Protein AF-A0A7R8YLX0-F1 (afdb_monomer)

Mean predicted aligned error: 11.4 Å

Organism: Hermetia illucens (NCBI:txid343691)

Nearest PDB structures (foldseek):
  4wpy-assembly1_A-2  TM=4.180E-01  e=1.281E+00  Mycobacterium tuberculosis H37Rv
  8apo-assembly1_Xc  TM=3.940E-01  e=1.455E+00  Polytomella magna
  3p0c-assembly3_A  TM=2.844E-01  e=7.229E-01  Homo sapiens
  6rd4-assembly1_7  TM=4.983E-01  e=4.021E+00  Polytomella sp. Pringsheim 198.80
  4pqp-assembly1_A  TM=4.003E-01  e=4.866E+00  Homo sapiens

pLDDT: mean 74.34, std 20.81, range [30.92, 92.69]

Secondary structure (DSSP, 8-state):
----S-----------TT---EEEEEEEETTEEEEEEEETTEEEEEESSHHHHHHHHHHHHHHS-------SEETTEE----------

Foldseek 3Di:
DDDDDDDDDDDCPDDDDDDFDWDWDWDADPNKIKIWIDTDLDIDIDIPDVVVVVVVVVVCVVVDVDDDDPPQDDPRDGDDDDPPPPDD

Sequence (88 aa):
MASLYENETWELTSLPKDRARWIHACTQRNGKKLILVLFADDGVVAATDYYELETFQKEMKSKFKVTSKEADYFLGLEIEQDTEHKTN

Structure (mmCIF, N/CA/C/O backbone):
data_AF-A0A7R8YLX0-F1
#
_entry.id   AF-A0A7R8YLX0-F1
#
loop_
_atom_site.group_PDB
_atom_site.id
_atom_site.type_symbol
_atom_site.label_atom_id
_atom_site.label_alt_id
_atom_site.label_comp_id
_atom_site.label_asym_id
_atom_site.label_entity_id
_atom_site.label_seq_id
_atom_site.pdbx_PDB_ins_code
_atom_site.Cartn_x
_atom_site.Cartn_y
_atom_site.Cartn_z
_atom_site.occupancy
_atom_site.B_iso_or_equiv
_atom_site.auth_seq_id
_atom_site.auth_comp_id
_atom_site.auth_asym_id
_atom_site.auth_atom_id
_atom_site.pdbx_PDB_model_num
ATOM 1 N N . MET A 1 1 ? -2.410 -16.264 26.355 1.00 41.41 1 MET A N 1
ATOM 2 C CA . MET A 1 1 ? -1.017 -16.704 26.132 1.00 41.41 1 MET A CA 1
ATOM 3 C C . MET A 1 1 ? -1.013 -17.746 25.028 1.00 41.41 1 MET A C 1
ATOM 5 O O . MET A 1 1 ? -1.798 -18.674 25.144 1.00 41.41 1 MET A O 1
ATOM 9 N N . ALA A 1 2 ? -0.163 -17.527 24.015 1.00 30.92 2 ALA A N 1
ATOM 10 C CA . ALA A 1 2 ? 0.366 -18.435 22.979 1.00 30.92 2 ALA A CA 1
ATOM 11 C C . ALA A 1 2 ? 0.326 -17.736 21.607 1.00 30.92 2 ALA A C 1
ATOM 13 O O . ALA A 1 2 ? -0.715 -17.657 20.961 1.00 30.92 2 ALA A O 1
ATOM 14 N N . SER A 1 3 ? 1.467 -17.166 21.208 1.00 42.53 3 SER A N 1
ATOM 15 C CA . SER A 1 3 ? 1.751 -16.757 19.832 1.00 42.53 3 SER A CA 1
ATOM 16 C C . SER A 1 3 ? 1.785 -17.999 18.946 1.00 42.53 3 SER A C 1
ATOM 18 O O . SER A 1 3 ? 2.476 -18.957 1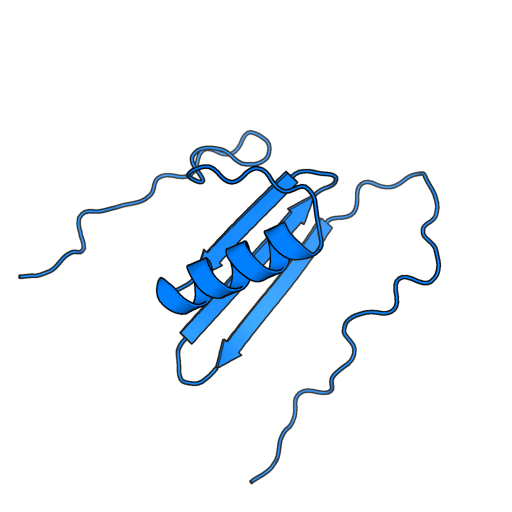9.288 1.00 42.53 3 SER A O 1
ATOM 20 N N . LEU A 1 4 ? 1.052 -17.990 17.834 1.00 36.84 4 LEU A N 1
ATOM 21 C CA . LEU A 1 4 ? 0.897 -19.167 16.972 1.00 36.84 4 LEU A CA 1
ATOM 22 C C . LEU A 1 4 ? 0.902 -18.819 15.480 1.00 36.84 4 LEU A C 1
ATOM 24 O O . LEU A 1 4 ? 0.273 -19.506 14.689 1.00 36.84 4 LEU A O 1
ATOM 28 N N . TYR A 1 5 ? 1.621 -17.761 15.099 1.00 40.97 5 TYR A N 1
ATOM 29 C CA . TYR A 1 5 ? 2.057 -17.613 13.715 1.00 40.97 5 TYR A CA 1
ATOM 30 C C . TYR A 1 5 ? 3.547 -17.307 13.679 1.00 40.97 5 TYR A C 1
ATOM 32 O O . TYR A 1 5 ? 4.016 -16.229 14.039 1.00 40.97 5 TYR A O 1
ATOM 40 N N . GLU A 1 6 ? 4.233 -18.381 13.324 1.00 33.06 6 GLU A N 1
ATOM 41 C CA . GLU A 1 6 ? 5.637 -18.565 13.031 1.00 33.06 6 GLU A CA 1
ATOM 42 C C . GLU A 1 6 ? 6.126 -17.499 12.045 1.00 33.06 6 GLU A C 1
ATOM 44 O O . GLU A 1 6 ? 5.554 -17.241 10.986 1.00 33.06 6 GLU A O 1
ATOM 49 N N . ASN A 1 7 ? 7.177 -16.821 12.462 1.00 47.84 7 ASN A N 1
ATOM 50 C CA . ASN A 1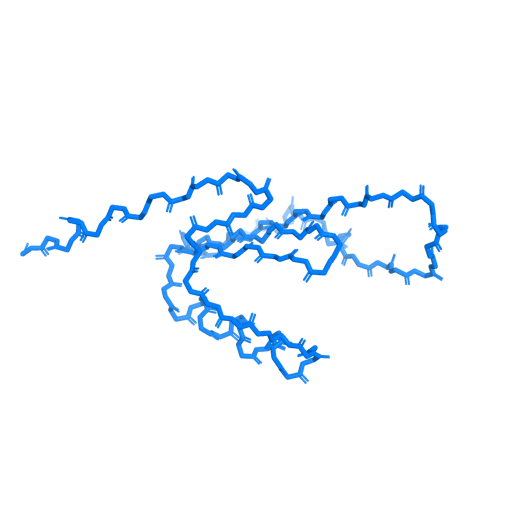 7 ? 7.889 -15.791 11.739 1.00 47.84 7 ASN A CA 1
ATOM 51 C C . ASN A 1 7 ? 8.835 -16.441 10.719 1.00 47.84 7 ASN A C 1
ATOM 53 O O . ASN A 1 7 ? 9.989 -16.703 11.037 1.00 47.84 7 ASN A O 1
ATOM 57 N N . GLU A 1 8 ? 8.348 -16.631 9.490 1.00 38.44 8 GLU A N 1
ATOM 58 C CA . GLU A 1 8 ? 9.143 -17.033 8.314 1.00 38.44 8 GLU A CA 1
ATOM 59 C C . GLU A 1 8 ? 8.975 -16.056 7.137 1.00 38.44 8 GLU A C 1
ATOM 61 O O . GLU A 1 8 ? 8.782 -16.449 5.988 1.00 38.44 8 GLU A O 1
ATOM 66 N N . THR A 1 9 ? 9.003 -14.746 7.379 1.00 39.62 9 THR A N 1
ATOM 67 C CA . THR A 1 9 ? 9.093 -13.792 6.265 1.00 39.62 9 THR A CA 1
ATOM 68 C C . THR A 1 9 ? 10.458 -13.126 6.272 1.00 39.62 9 THR A C 1
ATOM 70 O O . THR A 1 9 ? 10.850 -12.517 7.264 1.00 39.62 9 THR A O 1
ATOM 73 N N . TRP A 1 10 ? 11.104 -13.227 5.108 1.00 41.22 10 TRP A N 1
ATOM 74 C CA . TRP A 1 10 ? 12.304 -12.533 4.635 1.00 41.22 10 TRP A CA 1
ATOM 75 C C . TRP A 1 10 ? 13.651 -13.230 4.870 1.00 41.22 10 TRP A C 1
ATOM 77 O O . TRP A 1 10 ? 14.421 -12.847 5.740 1.00 41.22 10 TRP A O 1
ATOM 87 N N . GLU A 1 11 ? 14.017 -14.107 3.930 1.00 31.31 11 GLU A N 1
ATOM 88 C CA . GLU A 1 11 ? 15.390 -14.146 3.415 1.00 31.31 11 GLU A CA 1
ATOM 89 C C . GLU A 1 11 ? 15.374 -14.056 1.882 1.00 31.31 11 GLU A C 1
ATOM 91 O O . GLU A 1 11 ? 14.945 -14.970 1.180 1.00 31.31 11 GLU A O 1
ATOM 96 N N . LEU A 1 12 ? 15.830 -12.917 1.348 1.00 41.78 12 LEU A N 1
ATOM 97 C CA . LEU A 1 12 ? 16.047 -12.718 -0.085 1.00 41.78 12 LEU A CA 1
ATOM 98 C C . LEU A 1 12 ? 17.539 -12.904 -0.392 1.00 41.78 12 LEU A C 1
ATOM 100 O O . LEU A 1 12 ? 18.264 -11.937 -0.606 1.00 41.78 12 LEU A O 1
ATOM 104 N N . THR A 1 13 ? 18.022 -14.147 -0.366 1.00 36.75 13 THR A N 1
ATOM 105 C CA . THR A 1 13 ? 19.460 -14.451 -0.510 1.00 36.75 13 THR A CA 1
ATOM 106 C C . THR A 1 13 ? 19.945 -14.599 -1.953 1.00 36.75 13 THR A C 1
ATOM 108 O O . THR A 1 13 ? 21.149 -14.640 -2.174 1.00 36.75 13 THR A O 1
ATOM 111 N N . SER A 1 14 ? 19.065 -14.620 -2.957 1.00 40.88 14 SER A N 1
ATOM 112 C CA . SER A 1 14 ? 19.350 -14.246 -4.362 1.00 40.88 14 SER A CA 1
ATOM 113 C C . SER A 1 14 ? 18.174 -14.628 -5.262 1.00 40.88 14 SER A C 1
ATOM 115 O O . SER A 1 14 ? 17.527 -15.654 -5.063 1.00 40.88 14 SER A O 1
ATOM 117 N N . LEU A 1 15 ? 17.874 -13.800 -6.268 1.00 47.88 15 LEU A N 1
ATOM 118 C CA . LEU A 1 15 ? 16.775 -14.043 -7.204 1.00 47.88 15 LEU A CA 1
ATOM 119 C C . LEU A 1 15 ? 17.285 -14.417 -8.611 1.00 47.88 15 LEU A C 1
ATOM 121 O O . LEU A 1 15 ? 18.115 -13.696 -9.168 1.00 47.88 15 LEU A O 1
ATOM 125 N N . PRO A 1 16 ? 16.755 -15.491 -9.232 1.00 44.19 16 PRO A N 1
ATOM 126 C CA . PRO A 1 16 ? 16.898 -15.765 -10.661 1.00 44.19 16 PRO A CA 1
ATOM 127 C C . PRO A 1 16 ? 16.192 -14.683 -11.495 1.00 44.19 16 PRO A C 1
ATOM 129 O O . PRO A 1 16 ? 15.040 -14.346 -11.221 1.00 44.19 16 PRO A O 1
ATOM 132 N N . LYS A 1 17 ? 16.879 -14.177 -12.525 1.00 48.59 17 LYS A N 1
ATOM 133 C CA . LYS A 1 17 ? 16.576 -12.948 -13.289 1.00 48.59 17 LYS A CA 1
ATOM 134 C C . LYS A 1 17 ? 15.277 -12.915 -14.121 1.00 48.59 17 LYS A C 1
ATOM 136 O O . LYS A 1 17 ? 15.038 -11.897 -14.754 1.00 48.59 17 LYS A O 1
ATOM 141 N N . ASP A 1 18 ? 14.453 -13.965 -14.148 1.00 49.91 18 ASP A N 1
ATOM 142 C CA . ASP A 1 18 ? 13.551 -14.187 -15.299 1.00 49.91 18 ASP A CA 1
ATOM 143 C C . 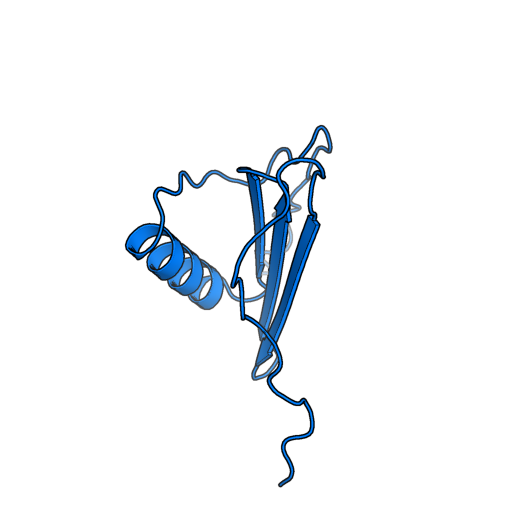ASP A 1 18 ? 12.064 -14.438 -14.977 1.00 49.91 18 ASP A C 1
ATOM 145 O O . ASP A 1 18 ? 11.339 -15.041 -15.764 1.00 49.91 18 ASP A O 1
ATOM 149 N N . ARG A 1 19 ? 11.560 -14.020 -13.806 1.00 53.28 19 ARG A N 1
ATOM 150 C CA . ARG A 1 19 ? 10.112 -14.097 -13.522 1.00 53.28 19 ARG A CA 1
ATOM 151 C C . ARG A 1 19 ? 9.609 -12.867 -12.785 1.00 53.28 19 ARG A C 1
ATOM 153 O O . ARG A 1 19 ? 10.115 -12.550 -11.711 1.00 53.28 19 ARG A O 1
ATOM 160 N N . ALA A 1 20 ? 8.566 -12.242 -13.333 1.00 54.59 20 ALA A N 1
ATOM 161 C CA . ALA A 1 20 ? 7.746 -11.271 -12.623 1.00 54.59 20 ALA A CA 1
ATOM 162 C C . ALA A 1 20 ? 7.204 -11.927 -11.343 1.00 54.59 20 ALA A C 1
ATOM 164 O O . ALA A 1 20 ? 6.481 -12.926 -11.404 1.00 54.59 20 ALA A O 1
ATOM 165 N N . ARG A 1 21 ? 7.625 -11.422 -10.180 1.00 65.44 21 ARG A N 1
ATOM 166 C CA . ARG A 1 21 ? 7.204 -11.943 -8.878 1.00 65.44 21 ARG A CA 1
ATOM 167 C C . ARG A 1 21 ? 6.219 -10.981 -8.245 1.00 65.44 21 ARG A C 1
ATOM 169 O O . ARG A 1 21 ? 6.509 -9.801 -8.084 1.00 65.44 21 ARG A O 1
ATOM 176 N N . TRP A 1 22 ? 5.081 -11.542 -7.869 1.00 72.94 22 TRP A N 1
ATOM 177 C CA . TRP A 1 22 ? 4.132 -10.923 -6.964 1.00 72.94 22 TRP A CA 1
ATOM 178 C C . TRP A 1 22 ? 4.573 -11.205 -5.534 1.00 72.94 22 TRP A C 1
ATOM 180 O O . TRP A 1 22 ? 4.869 -12.353 -5.193 1.00 72.94 22 TRP A O 1
ATOM 190 N N . ILE A 1 23 ? 4.594 -10.176 -4.698 1.00 81.19 23 ILE A N 1
ATOM 191 C CA . ILE A 1 23 ? 4.751 -10.316 -3.252 1.00 81.19 23 ILE A CA 1
ATOM 192 C C . ILE A 1 23 ? 3.507 -9.706 -2.626 1.00 81.19 23 ILE A C 1
ATOM 194 O O . ILE A 1 23 ? 3.153 -8.573 -2.932 1.00 81.19 23 ILE A O 1
ATOM 198 N N . HIS A 1 24 ? 2.840 -10.449 -1.752 1.00 83.50 24 HIS A N 1
ATOM 199 C CA . HIS A 1 24 ? 1.780 -9.900 -0.920 1.00 83.50 24 HIS A CA 1
ATOM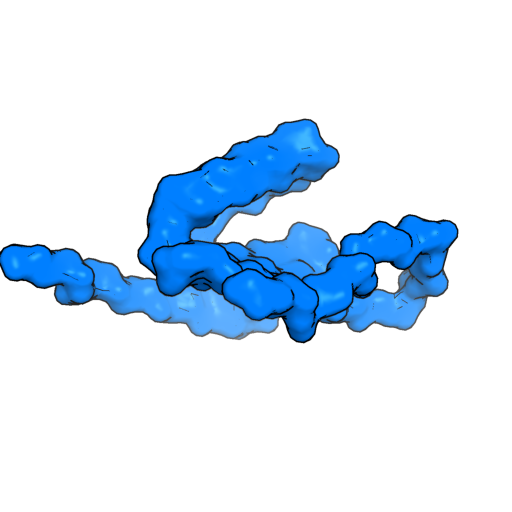 200 C C . HIS A 1 24 ? 2.096 -10.188 0.543 1.00 83.50 24 HIS A C 1
ATOM 202 O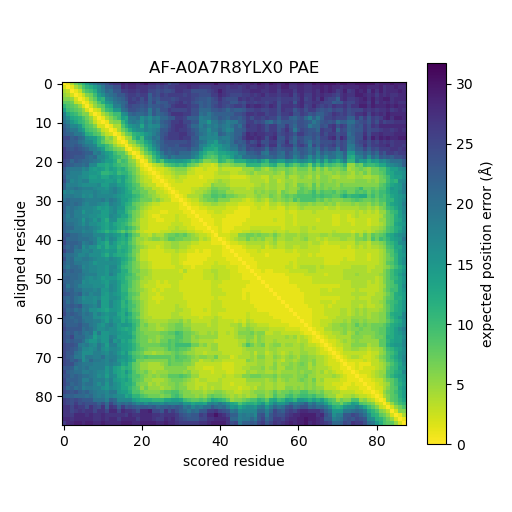 O . HIS A 1 24 ? 2.597 -11.259 0.880 1.00 83.50 24 HIS A O 1
ATOM 208 N N . ALA A 1 25 ? 1.821 -9.219 1.406 1.00 85.56 25 ALA A N 1
ATOM 209 C CA . ALA A 1 25 ? 1.967 -9.349 2.845 1.00 85.56 25 ALA A CA 1
ATOM 210 C C . ALA A 1 25 ? 0.747 -8.729 3.520 1.00 85.56 25 ALA A C 1
ATOM 212 O O . ALA A 1 25 ? 0.282 -7.661 3.120 1.00 85.56 25 ALA A O 1
ATOM 213 N N . CYS A 1 26 ? 0.234 -9.387 4.555 1.00 86.62 26 CYS A N 1
ATOM 214 C CA . CYS A 1 26 ? -0.801 -8.830 5.409 1.00 86.62 26 CYS A CA 1
ATOM 215 C C . CYS A 1 26 ? -0.357 -8.904 6.867 1.00 86.62 26 CYS A C 1
ATOM 217 O O . CYS A 1 26 ? 0.269 -9.867 7.307 1.00 86.62 26 CYS A O 1
ATOM 219 N N . THR A 1 27 ? -0.670 -7.863 7.623 1.00 87.81 27 THR A N 1
ATOM 220 C CA . THR A 1 27 ? -0.483 -7.841 9.070 1.00 87.81 27 THR A CA 1
ATOM 221 C C . THR A 1 27 ? -1.793 -7.451 9.724 1.00 87.81 27 THR A C 1
ATOM 223 O O . THR A 1 27 ? -2.535 -6.614 9.207 1.00 87.81 27 THR A O 1
ATOM 226 N N . GLN A 1 28 ? -2.079 -8.078 10.860 1.00 88.56 28 GLN A N 1
ATOM 227 C CA . GLN A 1 28 ? -3.205 -7.731 11.708 1.00 88.56 28 GLN A CA 1
ATOM 228 C C . GLN A 1 28 ? -2.722 -7.610 13.152 1.00 88.56 28 GLN A C 1
ATOM 230 O O . GLN A 1 28 ? -2.224 -8.576 13.732 1.00 88.56 28 GLN A O 1
ATOM 235 N N . ARG A 1 29 ? -2.879 -6.427 13.747 1.00 84.75 29 ARG A N 1
ATOM 236 C CA . ARG A 1 29 ? -2.535 -6.161 15.150 1.00 84.75 29 ARG A CA 1
ATOM 237 C C . ARG A 1 29 ? -3.639 -5.339 15.794 1.00 84.75 29 ARG A C 1
ATOM 239 O O . ARG A 1 29 ? -4.007 -4.290 15.288 1.00 84.75 29 ARG A O 1
ATOM 246 N N . ASN A 1 30 ? -4.184 -5.817 16.913 1.00 86.75 30 ASN A N 1
ATOM 247 C CA . ASN A 1 30 ? -5.217 -5.106 17.681 1.00 86.75 30 ASN A CA 1
ATOM 248 C C . ASN A 1 30 ? -6.412 -4.624 16.828 1.00 86.75 30 ASN A C 1
ATOM 250 O O . ASN A 1 30 ? -6.900 -3.512 17.001 1.00 86.75 30 ASN A O 1
ATOM 254 N N . GLY A 1 31 ? -6.857 -5.442 15.867 1.00 86.69 31 GLY A N 1
ATOM 255 C CA . GLY A 1 31 ? -7.951 -5.097 14.949 1.00 86.69 31 GLY A CA 1
ATOM 256 C C . GLY A 1 31 ? -7.553 -4.203 13.769 1.00 86.69 31 GLY A C 1
ATOM 257 O O . GLY A 1 31 ? -8.300 -4.146 12.795 1.00 86.69 31 GLY A O 1
ATOM 258 N N . LYS A 1 32 ? -6.365 -3.593 13.799 1.00 90.25 32 LYS A N 1
ATOM 259 C CA . LYS A 1 32 ? -5.800 -2.837 12.682 1.00 90.25 32 LYS A CA 1
ATOM 260 C C . LYS A 1 32 ? -5.190 -3.793 11.667 1.00 90.25 32 LYS A C 1
ATOM 262 O O . LYS A 1 32 ? -4.524 -4.760 12.045 1.00 90.25 32 LYS A O 1
ATOM 267 N N . LYS A 1 33 ? -5.476 -3.564 10.389 1.00 92.12 33 LYS A N 1
ATOM 268 C CA . LYS A 1 33 ? -5.007 -4.381 9.270 1.00 92.12 33 LYS A CA 1
ATOM 269 C C . LYS A 1 33 ? -4.228 -3.508 8.302 1.00 92.12 33 LYS A C 1
ATOM 271 O O . LYS A 1 33 ? -4.668 -2.401 7.999 1.00 92.12 33 LYS A O 1
ATOM 276 N N . LEU A 1 34 ? -3.137 -4.048 7.773 1.00 92.38 34 LEU A N 1
ATOM 277 C CA . LEU A 1 34 ? -2.391 -3.471 6.660 1.00 92.38 34 LEU A CA 1
ATOM 278 C C . LEU A 1 34 ? -2.101 -4.570 5.641 1.00 92.38 34 LEU A C 1
ATOM 280 O O . LEU A 1 34 ? -1.686 -5.673 6.006 1.00 92.38 34 LEU A O 1
ATOM 284 N N . ILE A 1 35 ? -2.348 -4.267 4.372 1.00 92.62 35 ILE A N 1
ATOM 285 C CA . ILE A 1 35 ? -2.098 -5.136 3.226 1.00 92.62 35 ILE A CA 1
ATOM 286 C C . ILE A 1 35 ? -1.120 -4.415 2.309 1.00 92.62 35 ILE A C 1
ATOM 288 O O . ILE A 1 35 ? -1.320 -3.248 1.982 1.00 92.62 35 ILE A O 1
ATOM 292 N N . LEU A 1 36 ? -0.080 -5.125 1.891 1.00 90.94 36 LEU A N 1
ATOM 293 C CA . LEU A 1 36 ? 0.885 -4.696 0.894 1.00 90.94 36 LEU A CA 1
ATOM 294 C C . LEU A 1 36 ? 0.851 -5.680 -0.271 1.00 90.94 36 LEU A C 1
ATOM 296 O O . LEU A 1 36 ? 0.952 -6.889 -0.060 1.00 90.94 36 LEU A O 1
ATOM 300 N N . VAL A 1 37 ? 0.769 -5.157 -1.487 1.00 89.81 37 VAL A N 1
ATOM 301 C CA . VAL A 1 3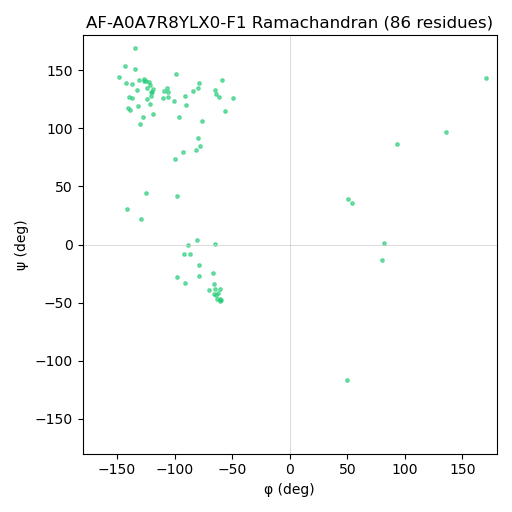7 ? 0.942 -5.906 -2.731 1.00 89.81 37 VAL A CA 1
ATOM 302 C C . VAL A 1 37 ? 2.048 -5.226 -3.525 1.00 89.81 37 VAL A C 1
ATOM 304 O O . VAL A 1 37 ? 1.976 -4.027 -3.765 1.00 89.81 37 VAL A O 1
ATOM 307 N N . LEU A 1 38 ? 3.072 -5.979 -3.915 1.00 88.00 38 LEU A N 1
ATOM 308 C CA . LEU A 1 38 ? 4.188 -5.523 -4.738 1.00 88.00 38 LEU A CA 1
ATOM 309 C C . LEU A 1 38 ? 4.261 -6.358 -6.015 1.00 88.00 38 LEU A C 1
ATOM 311 O O . LEU A 1 38 ? 4.168 -7.591 -5.977 1.00 88.00 38 LEU A O 1
ATOM 315 N N . PHE A 1 39 ? 4.490 -5.679 -7.130 1.00 84.81 39 PHE A N 1
ATOM 316 C CA . PHE A 1 39 ? 4.772 -6.275 -8.424 1.00 84.81 39 PHE A CA 1
ATOM 317 C C . PHE A 1 39 ? 5.885 -5.484 -9.110 1.00 84.81 39 PHE A C 1
ATOM 319 O O . PHE A 1 39 ? 5.699 -4.321 -9.453 1.00 84.81 39 PHE A O 1
ATOM 326 N N . ALA A 1 40 ? 7.030 -6.133 -9.336 1.00 83.56 40 ALA A N 1
ATOM 327 C CA . ALA A 1 40 ? 8.232 -5.470 -9.849 1.00 83.56 40 ALA A CA 1
ATOM 328 C C . ALA A 1 40 ? 8.564 -4.199 -9.034 1.00 83.56 40 ALA A C 1
ATOM 330 O O . ALA A 1 40 ? 8.834 -4.318 -7.839 1.00 83.56 40 ALA A O 1
ATOM 331 N N . ASP A 1 41 ? 8.526 -3.022 -9.661 1.00 82.31 41 ASP A N 1
ATOM 332 C CA . ASP A 1 41 ? 8.820 -1.730 -9.026 1.00 82.31 41 ASP A CA 1
ATOM 333 C C . ASP A 1 41 ? 7.567 -1.028 -8.461 1.00 82.31 41 ASP A C 1
ATOM 335 O O . ASP A 1 41 ? 7.689 -0.028 -7.751 1.00 82.31 41 ASP A O 1
ATOM 339 N N . ASP A 1 42 ? 6.371 -1.559 -8.740 1.00 84.81 42 ASP A N 1
ATOM 340 C CA . ASP A 1 42 ? 5.095 -0.981 -8.324 1.00 84.81 42 ASP A CA 1
ATOM 341 C C . ASP A 1 42 ? 4.545 -1.655 -7.064 1.00 84.81 42 ASP A C 1
ATOM 343 O O . ASP A 1 42 ? 4.679 -2.863 -6.843 1.00 84.81 42 ASP A O 1
ATOM 347 N N . GLY A 1 43 ? 3.862 -0.866 -6.236 1.00 88.50 43 GLY A N 1
ATOM 348 C CA . GLY A 1 43 ? 3.257 -1.352 -5.007 1.00 88.50 43 GLY A CA 1
ATOM 349 C C . GLY A 1 43 ? 1.978 -0.622 -4.633 1.00 88.50 43 GLY A C 1
ATOM 350 O O . GLY A 1 43 ? 1.870 0.590 -4.807 1.00 88.50 43 GLY A O 1
ATOM 351 N N . VAL A 1 44 ? 1.032 -1.363 -4.063 1.00 91.56 44 VAL A N 1
ATOM 352 C CA . VAL A 1 44 ? -0.170 -0.827 -3.420 1.00 91.56 44 VAL A CA 1
ATOM 353 C C . VAL A 1 44 ? -0.166 -1.239 -1.964 1.00 91.56 44 VAL A C 1
ATOM 355 O O . VAL A 1 44 ? 0.073 -2.398 -1.623 1.00 91.56 44 VAL A O 1
ATOM 358 N N . VAL A 1 45 ? -0.448 -0.272 -1.101 1.00 91.81 45 VAL A N 1
ATOM 359 C CA . VAL A 1 45 ? -0.633 -0.492 0.326 1.00 91.81 45 VAL A CA 1
ATOM 360 C C . VAL A 1 45 ? -1.996 0.046 0.739 1.00 91.81 45 VAL A C 1
ATOM 362 O O . VAL A 1 45 ? -2.378 1.150 0.359 1.00 91.81 45 VAL A O 1
ATOM 365 N N . ALA A 1 46 ? -2.724 -0.739 1.523 1.00 91.81 46 ALA A N 1
ATOM 366 C CA . ALA A 1 46 ? -4.005 -0.363 2.100 1.00 91.81 46 ALA A CA 1
ATOM 367 C C . ALA A 1 46 ? -3.989 -0.681 3.593 1.00 91.81 46 ALA A C 1
ATOM 369 O O . ALA A 1 46 ? -3.451 -1.712 4.003 1.00 91.81 46 ALA A O 1
ATOM 370 N N . ALA A 1 47 ? -4.584 0.179 4.414 1.00 92.25 47 ALA A N 1
ATOM 371 C CA . ALA A 1 47 ? -4.705 -0.070 5.842 1.00 92.25 47 ALA A CA 1
ATOM 372 C C . ALA A 1 47 ? -6.044 0.427 6.380 1.00 92.25 47 ALA A C 1
ATOM 374 O O . ALA A 1 47 ? -6.626 1.371 5.854 1.00 92.25 47 ALA A O 1
ATOM 375 N N . THR A 1 48 ? -6.511 -0.192 7.462 1.00 92.44 48 THR A N 1
ATOM 376 C CA . THR A 1 48 ? -7.704 0.267 8.192 1.00 92.44 48 THR A CA 1
ATOM 377 C C . THR A 1 48 ? -7.408 1.450 9.112 1.00 92.44 48 THR A C 1
ATOM 379 O O . THR A 1 48 ? -8.327 2.114 9.574 1.00 92.44 48 THR A O 1
ATOM 382 N N . ASP A 1 49 ? -6.134 1.677 9.433 1.00 92.69 49 ASP A N 1
ATOM 383 C CA . ASP A 1 49 ? -5.672 2.750 10.305 1.00 92.69 49 ASP A CA 1
ATOM 384 C C . ASP A 1 49 ? -4.692 3.640 9.535 1.00 92.69 49 ASP A C 1
ATOM 386 O O . ASP A 1 49 ? -3.661 3.181 9.039 1.00 92.69 49 ASP A O 1
ATOM 390 N N . TYR A 1 50 ? -5.034 4.922 9.422 1.00 90.25 50 TYR A N 1
ATOM 391 C CA . TYR A 1 50 ? -4.247 5.881 8.651 1.00 90.25 50 TYR A CA 1
ATOM 392 C C . TYR A 1 50 ? -2.857 6.126 9.260 1.00 90.25 50 TYR A C 1
ATOM 394 O O . TYR A 1 50 ? -1.884 6.307 8.531 1.00 90.25 50 TYR A O 1
ATOM 402 N N . TYR A 1 51 ? -2.733 6.086 10.589 1.00 91.31 51 TYR A N 1
ATOM 403 C CA . TYR A 1 51 ? -1.455 6.313 11.263 1.00 91.31 51 TYR A CA 1
ATOM 404 C C . TYR A 1 51 ? -0.477 5.152 11.037 1.00 91.31 51 TYR A C 1
ATOM 406 O O . TYR A 1 51 ? 0.717 5.373 10.811 1.00 91.31 51 TYR A O 1
ATOM 414 N N . GLU A 1 52 ? -0.969 3.911 11.043 1.00 90.38 52 GLU A N 1
ATOM 415 C CA . GLU A 1 52 ? -0.172 2.743 10.656 1.00 90.38 52 GLU A CA 1
ATOM 416 C C . GLU A 1 52 ? 0.280 2.825 9.195 1.00 90.38 52 GLU A C 1
ATOM 418 O O . GLU A 1 52 ? 1.445 2.545 8.904 1.00 90.38 52 GLU A O 1
ATOM 423 N N . LEU A 1 53 ? -0.602 3.267 8.292 1.00 91.12 53 LEU A N 1
ATOM 424 C CA . LEU A 1 53 ? -0.267 3.476 6.884 1.00 91.12 53 LEU A CA 1
ATOM 425 C C . LEU A 1 53 ? 0.850 4.512 6.710 1.00 91.12 53 LEU A C 1
ATOM 427 O O . LEU A 1 53 ? 1.819 4.264 5.993 1.00 91.12 53 LEU A O 1
ATOM 431 N N . GLU A 1 54 ? 0.730 5.665 7.368 1.00 92.25 54 GLU A N 1
ATOM 432 C CA . GLU A 1 54 ? 1.713 6.747 7.289 1.00 92.25 54 GLU A CA 1
ATOM 433 C C . GLU A 1 54 ? 3.066 6.317 7.872 1.00 92.25 54 GLU A C 1
ATOM 435 O O . GLU A 1 54 ? 4.114 6.540 7.257 1.00 92.25 54 GLU A O 1
ATOM 440 N N . THR A 1 55 ? 3.045 5.636 9.022 1.00 92.25 55 THR A N 1
ATOM 441 C CA . THR A 1 55 ? 4.251 5.096 9.662 1.00 92.25 55 THR A CA 1
ATOM 442 C C . THR A 1 55 ? 4.956 4.112 8.732 1.00 92.25 55 THR A C 1
ATOM 444 O O . THR A 1 55 ? 6.156 4.246 8.482 1.00 92.25 55 THR A O 1
ATOM 447 N N . PHE A 1 56 ? 4.203 3.184 8.138 1.00 90.81 56 PHE A N 1
ATOM 448 C CA . PHE A 1 56 ? 4.732 2.226 7.174 1.00 90.81 56 PHE A CA 1
ATOM 449 C C . PHE A 1 56 ? 5.322 2.916 5.937 1.00 90.81 56 PHE A C 1
ATOM 451 O O . PHE A 1 56 ? 6.448 2.616 5.537 1.00 90.81 56 PHE A O 1
ATOM 458 N N . GLN A 1 57 ? 4.615 3.886 5.348 1.00 90.69 57 GLN A N 1
ATOM 459 C CA . GLN A 1 57 ? 5.122 4.635 4.195 1.00 90.69 57 GLN A CA 1
ATOM 460 C C . GLN A 1 57 ? 6.417 5.389 4.518 1.00 90.69 57 GLN A C 1
ATOM 462 O O . GLN A 1 57 ? 7.323 5.448 3.683 1.00 90.69 57 GLN A O 1
ATOM 467 N N . LYS A 1 58 ? 6.529 5.957 5.722 1.00 91.94 58 LYS A N 1
ATOM 468 C CA . LYS A 1 58 ? 7.738 6.653 6.172 1.00 91.94 58 LYS A CA 1
ATOM 469 C C . LYS A 1 58 ? 8.920 5.696 6.323 1.00 91.94 58 LYS A C 1
ATOM 471 O O . LYS A 1 58 ? 10.023 6.027 5.890 1.00 91.94 58 LYS A O 1
ATOM 476 N N . GLU A 1 59 ? 8.698 4.513 6.891 1.00 90.44 59 GLU A N 1
ATOM 477 C CA . GLU A 1 59 ? 9.724 3.469 6.982 1.00 90.44 59 GLU A CA 1
ATOM 478 C C . GLU A 1 59 ? 10.141 2.935 5.606 1.00 90.44 59 GLU A C 1
ATOM 480 O O . GLU A 1 59 ? 11.323 2.697 5.362 1.00 90.44 59 GLU A O 1
ATOM 485 N N . MET A 1 60 ? 9.194 2.793 4.679 1.00 88.12 60 MET A N 1
ATOM 486 C CA . MET A 1 60 ? 9.492 2.404 3.302 1.00 88.12 60 MET A CA 1
ATOM 487 C C . MET A 1 60 ? 10.355 3.456 2.602 1.00 88.12 60 MET A C 1
ATOM 489 O O . MET A 1 60 ? 11.378 3.111 2.020 1.00 88.12 60 MET A O 1
ATOM 493 N N . LYS A 1 61 ? 10.002 4.742 2.714 1.00 88.00 61 LYS A N 1
ATOM 494 C CA . LYS A 1 61 ? 10.762 5.856 2.119 1.00 88.00 61 LYS A CA 1
ATOM 495 C C . LYS A 1 61 ? 12.149 6.053 2.732 1.00 88.00 61 LYS A C 1
ATOM 497 O O . LYS A 1 61 ? 13.017 6.621 2.077 1.00 88.00 61 LYS A O 1
ATOM 502 N N . SER A 1 62 ? 12.370 5.624 3.977 1.00 89.88 62 SER A N 1
ATOM 503 C CA . SER A 1 62 ? 13.696 5.711 4.603 1.00 89.88 62 SER A CA 1
ATOM 504 C C . SER A 1 62 ? 14.645 4.607 4.133 1.00 89.88 62 SER A C 1
ATOM 506 O O . SER A 1 62 ? 15.857 4.815 4.118 1.00 89.88 62 SER A O 1
ATOM 508 N N . LYS A 1 63 ? 14.105 3.451 3.726 1.00 88.12 63 LYS A N 1
ATOM 509 C CA . LYS A 1 63 ? 14.880 2.288 3.263 1.00 88.12 63 LYS A CA 1
ATOM 510 C C . LYS A 1 63 ? 14.978 2.193 1.741 1.00 88.12 63 LYS A C 1
ATOM 512 O O . LYS A 1 63 ? 15.954 1.657 1.225 1.00 88.12 63 LYS A O 1
ATOM 517 N N . PHE A 1 64 ? 13.984 2.713 1.028 1.00 83.75 64 PHE A N 1
ATOM 518 C CA . PHE A 1 64 ? 13.835 2.581 -0.416 1.00 83.75 64 PHE A CA 1
ATOM 519 C C . PHE A 1 64 ? 13.476 3.925 -1.053 1.00 83.75 64 PHE A C 1
ATOM 521 O O . PHE A 1 64 ? 12.801 4.766 -0.458 1.00 83.75 64 PHE A O 1
ATOM 528 N N . LYS A 1 65 ? 13.878 4.117 -2.312 1.00 84.19 65 LYS A N 1
ATOM 529 C CA . LYS A 1 65 ? 13.479 5.285 -3.103 1.00 84.19 65 LYS A CA 1
ATOM 530 C C . LYS A 1 65 ? 12.051 5.087 -3.619 1.00 84.19 65 LYS A C 1
ATOM 532 O O . LYS A 1 65 ? 11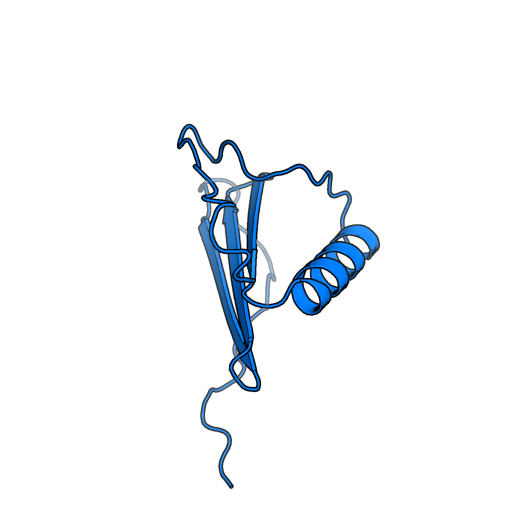.855 4.613 -4.731 1.00 84.19 65 LYS A O 1
ATOM 537 N N . VAL A 1 66 ? 11.069 5.435 -2.790 1.00 83.62 66 VAL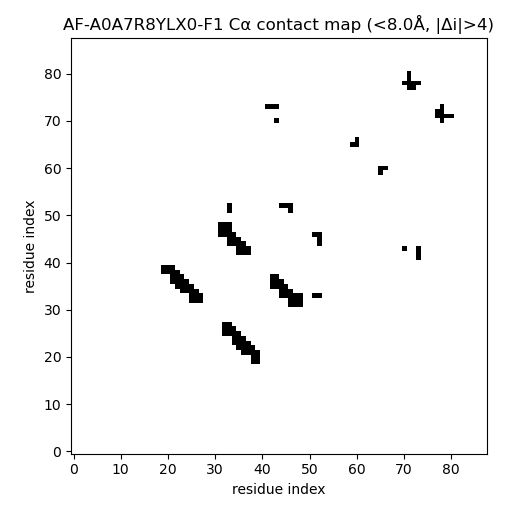 A N 1
ATOM 538 C CA . VAL A 1 66 ? 9.637 5.247 -3.075 1.00 83.62 66 VAL A CA 1
ATOM 539 C C . VAL A 1 66 ? 8.974 6.578 -3.410 1.00 83.62 66 VAL A C 1
ATOM 541 O O . VAL A 1 66 ? 9.080 7.546 -2.653 1.00 83.62 66 VAL A O 1
ATOM 544 N N . THR A 1 67 ? 8.222 6.604 -4.508 1.00 83.75 67 THR A N 1
ATOM 545 C CA . THR A 1 67 ? 7.265 7.671 -4.812 1.00 83.75 67 THR A CA 1
ATOM 546 C C . THR A 1 67 ? 5.869 7.178 -4.454 1.00 83.75 67 THR A C 1
ATOM 548 O O . THR A 1 67 ? 5.442 6.132 -4.923 1.00 83.75 67 THR A O 1
ATOM 551 N N . SER A 1 68 ? 5.168 7.913 -3.594 1.00 84.06 68 SER A N 1
ATOM 552 C CA . SER A 1 68 ? 3.806 7.580 -3.164 1.00 84.06 68 SER A CA 1
ATOM 553 C C . SER A 1 68 ? 2.806 8.525 -3.821 1.00 84.06 68 SER A C 1
ATOM 555 O O . SER A 1 68 ? 3.012 9.739 -3.780 1.00 84.06 68 SER A O 1
ATOM 557 N N . LYS A 1 69 ? 1.714 7.976 -4.343 1.00 86.88 69 LYS A N 1
ATOM 558 C CA . LYS A 1 69 ? 0.522 8.704 -4.792 1.00 86.88 69 LYS A CA 1
ATOM 559 C C . LYS A 1 69 ? -0.724 7.988 -4.271 1.00 86.88 69 LYS A C 1
ATOM 561 O O . LYS A 1 69 ? -0.606 6.865 -3.777 1.00 86.88 69 LYS A O 1
ATOM 566 N N . GLU A 1 70 ? -1.885 8.623 -4.380 1.00 86.62 70 GLU A N 1
ATOM 567 C CA . GLU A 1 70 ? -3.152 7.929 -4.153 1.00 86.62 70 GLU A CA 1
ATOM 568 C C . GLU A 1 70 ? -3.286 6.748 -5.127 1.00 86.62 70 GLU A C 1
ATOM 570 O O . GLU A 1 70 ? -2.800 6.776 -6.265 1.00 86.62 70 GLU A O 1
ATOM 575 N N . ALA A 1 71 ? -3.836 5.645 -4.620 1.00 85.38 71 ALA A N 1
ATOM 576 C CA . ALA A 1 71 ? -3.968 4.412 -5.376 1.00 85.38 71 ALA A CA 1
ATOM 577 C C . ALA A 1 71 ? -5.201 4.507 -6.279 1.00 85.38 71 ALA A C 1
ATOM 579 O O . ALA A 1 71 ? -6.253 3.997 -5.913 1.00 85.38 71 ALA A O 1
ATOM 580 N N . ASP A 1 72 ? -5.047 5.174 -7.424 1.00 86.50 72 ASP A N 1
ATOM 581 C CA . ASP A 1 72 ? -6.098 5.300 -8.451 1.00 86.50 72 ASP A CA 1
ATOM 582 C C . ASP A 1 72 ? -6.007 4.173 -9.487 1.00 86.50 72 ASP A C 1
ATOM 584 O O . ASP A 1 72 ? -7.005 3.697 -10.016 1.00 86.50 72 ASP A O 1
ATOM 588 N N . TYR A 1 73 ? -4.780 3.724 -9.774 1.00 85.31 73 TYR A N 1
ATOM 589 C CA . TYR A 1 73 ? -4.505 2.658 -10.733 1.00 85.31 73 TYR A CA 1
ATOM 590 C C . TYR A 1 73 ? -3.371 1.761 -10.250 1.00 85.31 73 TYR A C 1
ATOM 592 O O . TYR A 1 73 ? -2.330 2.250 -9.800 1.00 85.31 73 TYR A O 1
ATOM 600 N N . PHE A 1 74 ? -3.531 0.453 -10.439 1.00 85.50 74 PHE A N 1
ATOM 601 C CA . PHE A 1 74 ? -2.492 -0.545 -10.209 1.00 85.50 74 PHE A CA 1
ATOM 602 C C . PHE A 1 74 ? -2.532 -1.623 -11.292 1.00 85.50 74 PHE A C 1
ATOM 604 O O . PHE A 1 74 ? -3.524 -2.331 -11.438 1.00 85.50 74 PHE A O 1
ATOM 611 N N . LEU A 1 75 ? -1.451 -1.746 -12.071 1.00 86.12 75 LEU A N 1
ATOM 612 C CA . LEU A 1 75 ? -1.304 -2.754 -13.137 1.00 86.12 75 LEU A CA 1
ATOM 613 C C . LEU A 1 75 ? -2.452 -2.761 -14.164 1.00 86.12 75 LEU A C 1
ATOM 615 O O . LEU A 1 75 ? -2.854 -3.810 -14.663 1.00 86.12 75 LEU A O 1
ATOM 619 N N . GLY A 1 76 ? -2.979 -1.576 -14.479 1.00 84.69 76 GLY A N 1
ATOM 620 C CA . GLY A 1 76 ? -4.102 -1.404 -15.404 1.00 84.69 76 GLY A CA 1
ATOM 621 C C . GLY A 1 76 ? -5.481 -1.642 -14.784 1.00 84.69 76 GLY A C 1
ATOM 622 O O . GLY A 1 76 ? -6.474 -1.527 -15.495 1.00 84.69 76 GLY A O 1
ATOM 623 N N . LEU A 1 77 ? -5.556 -1.943 -13.483 1.00 87.12 77 LEU A N 1
ATOM 624 C CA . LEU A 1 77 ? -6.802 -1.960 -12.720 1.00 87.12 77 LEU A CA 1
ATOM 625 C C . LEU A 1 77 ? -7.041 -0.582 -12.112 1.00 87.12 77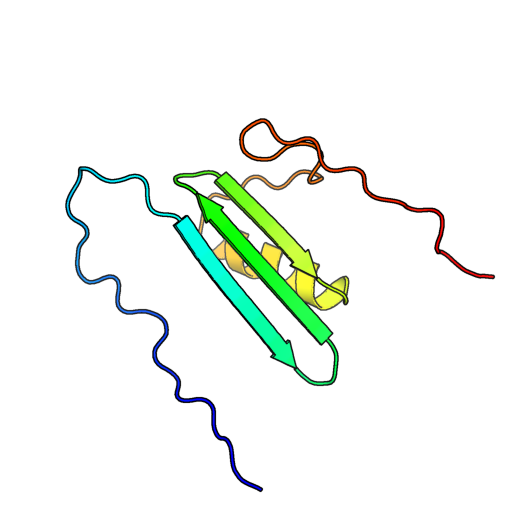 LEU A C 1
ATOM 627 O O . LEU A 1 77 ? -6.155 -0.044 -11.449 1.00 87.12 77 LEU A O 1
ATOM 631 N N . GLU A 1 78 ? -8.227 -0.036 -12.338 1.00 90.44 78 GLU A N 1
ATOM 632 C CA . GLU A 1 78 ? -8.706 1.173 -11.675 1.00 90.44 78 GLU A CA 1
ATOM 633 C C . GLU A 1 78 ? -9.205 0.831 -10.270 1.00 90.44 78 GLU A C 1
ATOM 635 O O . GLU A 1 78 ? -9.827 -0.214 -10.053 1.00 90.44 78 GLU A O 1
ATOM 640 N N . ILE A 1 79 ? -8.887 1.690 -9.309 1.00 89.00 79 ILE A N 1
ATOM 641 C CA . ILE A 1 79 ? -9.258 1.533 -7.908 1.00 89.00 79 ILE A CA 1
ATOM 642 C C . ILE A 1 79 ? -10.122 2.731 -7.534 1.00 89.00 79 ILE A C 1
ATOM 644 O O . ILE A 1 79 ? -9.642 3.857 -7.441 1.00 89.00 79 ILE A O 1
ATOM 648 N N . GLU A 1 80 ? -11.398 2.469 -7.272 1.00 87.81 80 GLU A N 1
ATOM 649 C CA . GLU A 1 80 ? -12.319 3.472 -6.750 1.00 87.81 80 GLU A CA 1
ATOM 650 C C . GLU A 1 80 ? -12.284 3.453 -5.220 1.00 87.81 80 GLU A C 1
ATOM 652 O O . GLU A 1 80 ? -12.565 2.436 -4.579 1.00 87.81 80 GLU A O 1
ATOM 657 N N . GLN A 1 81 ? -11.915 4.586 -4.622 1.00 81.56 81 GLN A N 1
ATOM 658 C CA . GLN A 1 81 ? -11.983 4.782 -3.178 1.00 81.56 81 GLN A CA 1
ATOM 659 C C . GLN A 1 81 ? -13.281 5.503 -2.833 1.00 81.56 81 GLN A C 1
ATOM 661 O O . GLN A 1 81 ? -13.438 6.692 -3.108 1.00 81.56 81 GLN A O 1
ATOM 666 N N . ASP A 1 82 ? -14.206 4.785 -2.203 1.00 79.81 82 ASP A N 1
ATOM 667 C CA . ASP A 1 82 ? -15.444 5.383 -1.723 1.00 79.81 82 ASP A CA 1
ATOM 668 C C . ASP A 1 82 ? -15.167 6.195 -0.446 1.00 79.81 82 ASP A C 1
ATOM 670 O O . ASP A 1 82 ? -14.884 5.654 0.628 1.00 79.81 82 ASP A O 1
ATOM 674 N N . THR A 1 83 ? -15.176 7.523 -0.579 1.00 65.62 83 THR A N 1
ATOM 675 C CA . THR A 1 83 ? -14.873 8.450 0.522 1.00 65.62 83 THR A CA 1
ATOM 676 C C . THR A 1 83 ? -16.105 8.828 1.351 1.00 65.62 83 THR A C 1
ATOM 678 O O . THR A 1 83 ? -15.968 9.547 2.347 1.00 65.62 83 THR A O 1
ATOM 681 N N . GLU A 1 84 ? -17.296 8.312 1.019 1.00 56.16 84 GLU A N 1
ATOM 682 C CA . GLU A 1 84 ? -18.566 8.736 1.630 1.00 56.16 84 GLU A CA 1
ATOM 683 C C . GLU A 1 84 ? -18.869 8.114 3.010 1.00 56.16 84 GLU A C 1
ATOM 685 O O . GLU A 1 84 ? -19.887 8.424 3.622 1.00 56.16 84 GLU A O 1
ATOM 690 N N . HIS A 1 85 ? -17.965 7.317 3.589 1.00 50.03 85 HIS A N 1
ATOM 691 C CA . HIS A 1 85 ? -18.108 6.773 4.953 1.00 50.03 85 HIS A CA 1
ATOM 692 C C . HIS A 1 85 ? -17.338 7.569 6.028 1.00 50.03 85 HIS A C 1
ATOM 694 O O . HIS A 1 85 ? -16.742 7.003 6.945 1.00 50.03 85 HIS A O 1
ATOM 700 N N . LYS A 1 86 ? -17.368 8.907 5.964 1.00 44.41 86 LYS A N 1
ATOM 701 C CA . LYS A 1 86 ? -17.104 9.764 7.136 1.00 44.41 86 LYS A CA 1
ATOM 702 C C . LYS A 1 86 ? -18.439 10.083 7.811 1.00 44.41 86 LYS A C 1
ATOM 704 O O . LYS A 1 86 ? -19.024 11.135 7.580 1.00 44.41 86 LYS A O 1
ATOM 709 N N . THR A 1 87 ? -18.953 9.139 8.598 1.00 39.41 87 THR A N 1
ATOM 710 C CA . THR A 1 87 ? -20.179 9.322 9.387 1.00 39.41 87 THR A CA 1
ATOM 711 C C . THR A 1 87 ? -20.021 10.448 10.407 1.00 39.41 87 THR A C 1
ATOM 713 O O . THR A 1 87 ? -19.072 10.446 11.194 1.00 39.41 87 THR A O 1
ATOM 716 N N . ASN A 1 88 ? -20.984 11.375 10.340 1.00 34.19 88 ASN A N 1
ATOM 717 C CA . ASN A 1 88 ? -21.417 12.283 11.405 1.00 34.19 88 ASN A CA 1
ATOM 718 C C . ASN A 1 88 ? -21.584 11.583 12.758 1.00 34.19 88 ASN A C 1
ATOM 720 O O . ASN A 1 88 ? -21.971 10.390 12.756 1.00 34.19 88 ASN A O 1
#

Radius of gyration: 15.65 Å; Cα contacts (8 Å, |Δi|>4): 72; chains: 1; bounding box: 41×32×42 Å

Solvent-accessible surface area (backbone atoms only — not comparable to full-atom values): 6141 Å² total; per-residue (Å²): 141,82,92,85,76,84,89,82,81,85,84,89,90,78,80,81,94,83,65,93,54,77,47,75,51,75,49,76,57,95,90,38,38,39,40,40,41,36,46,83,96,47,73,52,75,52,52,79,37,69,67,61,45,52,53,49,52,52,56,45,49,75,79,39,98,67,87,85,74,83,73,49,66,57,99,88,41,77,43,86,79,83,75,85,80,72,78,129